Protein AF-A0A0L0WEZ8-F1 (afdb_monomer)

pLDDT: mean 94.15, std 6.19, range [53.0, 98.62]

Mean predicted aligned error: 4.68 Å

Radius of gyration: 18.76 Å; Cα contacts (8 Å, |Δi|>4): 14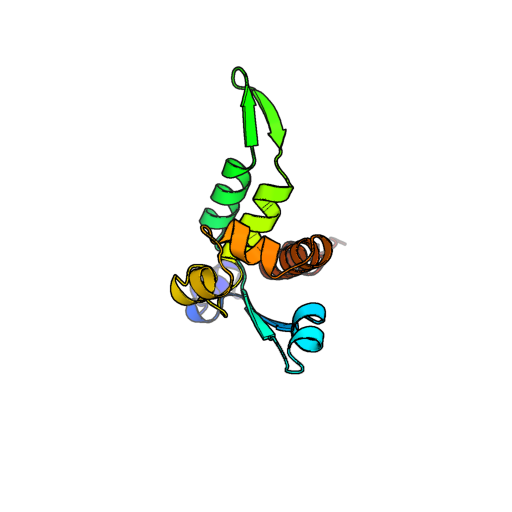5; chains: 1; bounding box: 49×49×46 Å

Structure (mmCIF, N/CA/C/O backbone):
data_AF-A0A0L0WEZ8-F1
#
_entry.id   AF-A0A0L0WEZ8-F1
#
loop_
_atom_site.group_PDB
_atom_site.id
_atom_site.type_symbol
_atom_site.label_atom_id
_atom_site.label_alt_id
_atom_site.label_comp_id
_atom_site.label_asym_id
_atom_site.label_entity_id
_atom_site.label_seq_id
_atom_site.pdbx_PDB_ins_code
_atom_site.Cartn_x
_atom_site.Cartn_y
_atom_site.Cartn_z
_atom_site.occupancy
_atom_site.B_iso_or_equiv
_atom_site.auth_seq_id
_atom_site.auth_comp_id
_atom_site.auth_asym_id
_atom_site.auth_atom_id
_atom_site.pdbx_PDB_model_num
ATOM 1 N N . MET A 1 1 ? -21.635 24.503 25.087 1.00 53.00 1 MET A N 1
ATOM 2 C CA . MET A 1 1 ? -21.490 23.569 23.951 1.00 53.00 1 MET A CA 1
ATOM 3 C C . MET A 1 1 ? -20.026 23.565 23.566 1.00 53.00 1 MET A C 1
ATOM 5 O O . MET A 1 1 ? -19.505 24.645 23.338 1.00 53.00 1 MET A O 1
ATOM 9 N N . SER A 1 2 ? -19.353 22.412 23.577 1.00 69.25 2 SER A N 1
ATOM 10 C CA . SER A 1 2 ? -17.992 22.331 23.026 1.00 69.25 2 SER A CA 1
ATOM 11 C C . SER A 1 2 ? -18.120 22.453 21.510 1.00 69.25 2 SER A C 1
ATOM 13 O O . SER A 1 2 ? -18.885 21.692 20.917 1.00 69.25 2 SER A O 1
ATOM 15 N N . ASN A 1 3 ? -17.455 23.430 20.897 1.00 91.62 3 ASN A N 1
ATOM 16 C CA . ASN A 1 3 ? -17.394 23.504 19.437 1.00 91.62 3 ASN A CA 1
ATOM 17 C C . ASN A 1 3 ? -16.432 22.411 18.909 1.00 91.62 3 ASN A C 1
ATOM 19 O O . ASN A 1 3 ? -15.709 21.779 19.685 1.00 91.62 3 ASN A O 1
ATOM 23 N N . VAL A 1 4 ? -16.431 22.152 17.597 1.00 92.12 4 VAL A N 1
ATOM 24 C CA . VAL A 1 4 ? -15.575 21.105 16.995 1.00 92.12 4 VAL A CA 1
ATOM 25 C C . VAL A 1 4 ? -14.091 21.370 17.266 1.00 92.12 4 VAL A C 1
ATOM 27 O O . VAL A 1 4 ? -13.343 20.436 17.529 1.00 92.12 4 VAL A O 1
ATOM 30 N N . MET A 1 5 ? -13.673 22.637 17.277 1.00 92.12 5 MET A N 1
ATOM 31 C CA . MET A 1 5 ? -12.294 23.020 17.587 1.00 92.12 5 MET A CA 1
ATOM 32 C C . MET A 1 5 ? -11.884 22.570 18.998 1.00 92.12 5 MET A C 1
ATOM 34 O O . MET A 1 5 ? -10.858 21.918 19.163 1.00 92.12 5 MET A O 1
ATOM 38 N N . ASP A 1 6 ? -12.715 22.835 20.007 1.00 93.31 6 ASP A N 1
ATOM 39 C CA . ASP A 1 6 ? -12.478 22.411 21.387 1.00 93.31 6 ASP A CA 1
ATOM 40 C C . ASP A 1 6 ? -12.447 20.883 21.516 1.00 93.31 6 ASP A C 1
ATOM 42 O O . ASP A 1 6 ? -11.694 20.354 22.332 1.00 93.31 6 ASP A O 1
ATOM 46 N N . LEU A 1 7 ? -13.270 20.168 20.735 1.00 91.38 7 LEU A N 1
ATOM 47 C CA . LEU A 1 7 ? -13.250 18.704 20.684 1.00 91.38 7 LEU A CA 1
ATOM 48 C C . LEU A 1 7 ? -11.911 18.201 20.131 1.00 91.38 7 LEU A C 1
ATOM 50 O O . LEU A 1 7 ? -11.294 17.333 20.745 1.00 91.38 7 LEU A O 1
ATOM 54 N N . LEU A 1 8 ? -11.451 18.751 19.005 1.00 92.00 8 LEU A N 1
ATOM 55 C CA . LEU A 1 8 ? -10.200 18.347 18.361 1.00 92.00 8 LEU A CA 1
ATOM 56 C C . LEU A 1 8 ? -8.979 18.664 19.237 1.00 92.00 8 LEU A C 1
ATOM 58 O O . LEU A 1 8 ? -8.125 17.804 19.414 1.00 92.00 8 LEU A O 1
ATOM 62 N N . LEU A 1 9 ? -8.929 19.846 19.858 1.00 91.75 9 LEU A N 1
ATOM 63 C CA . LEU A 1 9 ? -7.814 20.258 20.724 1.00 91.75 9 LEU A CA 1
ATOM 64 C C . LEU A 1 9 ? -7.711 19.447 22.023 1.00 91.75 9 LEU A C 1
ATOM 66 O O . LEU A 1 9 ? -6.626 19.320 22.584 1.00 91.75 9 LEU A O 1
ATOM 70 N N . LYS A 1 10 ? -8.832 18.913 22.521 1.00 90.50 10 LYS A N 1
ATOM 71 C CA . LYS A 1 10 ? -8.873 18.053 23.718 1.00 90.50 10 LYS A CA 1
ATOM 72 C C . LYS A 1 10 ? -8.760 16.567 23.386 1.00 90.50 10 LYS A C 1
ATOM 74 O O . LYS A 1 10 ? -8.745 15.745 24.303 1.00 90.50 10 LYS A O 1
ATOM 79 N N . SER A 1 11 ? -8.756 16.213 22.102 1.00 89.19 11 SER A N 1
ATOM 80 C CA . SER A 1 11 ? -8.689 14.822 21.679 1.00 89.19 11 SER A CA 1
ATOM 81 C C . SER A 1 11 ? -7.286 14.269 21.873 1.00 89.19 11 SER A C 1
ATOM 83 O O . SER A 1 11 ? -6.281 14.933 21.640 1.00 89.19 11 SER A O 1
ATOM 85 N N . ASP A 1 12 ? -7.246 13.016 22.297 1.00 88.62 12 ASP A N 1
ATOM 86 C CA . ASP A 1 12 ? -6.025 12.236 22.397 1.00 88.62 12 ASP A CA 1
ATOM 87 C C . ASP A 1 12 ? -5.582 11.819 20.987 1.00 88.62 12 ASP A C 1
ATOM 89 O O . ASP A 1 12 ? -6.261 11.025 20.328 1.00 88.62 12 ASP A O 1
ATOM 93 N N . VAL A 1 13 ? -4.475 12.398 20.516 1.00 84.50 13 VAL A N 1
ATOM 94 C CA . VAL A 1 13 ? -3.943 12.199 19.159 1.00 84.50 13 VAL A CA 1
ATOM 95 C C . VAL A 1 13 ? -3.571 10.733 18.920 1.00 84.50 13 VAL A C 1
ATOM 97 O O . VAL A 1 13 ? -3.739 10.243 17.806 1.00 84.50 13 VAL A O 1
ATOM 100 N N . ASP A 1 14 ? -3.198 9.990 19.966 1.00 84.75 14 ASP A N 1
ATOM 101 C CA . ASP A 1 14 ? -2.843 8.569 19.866 1.00 84.75 14 ASP A CA 1
ATOM 102 C C . ASP A 1 14 ? -4.052 7.680 19.517 1.00 84.75 14 ASP A C 1
ATOM 104 O O . ASP A 1 14 ? -3.907 6.524 19.099 1.00 84.75 14 ASP A O 1
ATOM 108 N N . LYS A 1 15 ? -5.278 8.209 19.646 1.00 83.69 15 LYS A N 1
ATOM 109 C CA . LYS A 1 15 ? -6.494 7.527 19.178 1.00 83.69 15 LYS A CA 1
ATOM 110 C C . LYS A 1 15 ? -6.643 7.564 17.660 1.00 83.69 15 LYS A C 1
ATOM 112 O O . LYS A 1 15 ? -7.389 6.741 17.125 1.00 83.69 15 LYS A O 1
ATOM 117 N N . ILE A 1 16 ? -5.936 8.457 16.964 1.00 83.31 16 ILE A N 1
ATOM 118 C CA . ILE A 1 16 ? -5.865 8.480 15.500 1.00 83.31 16 ILE A CA 1
ATOM 119 C C . ILE A 1 16 ? -4.879 7.393 15.069 1.00 83.31 16 ILE A C 1
ATOM 121 O O . ILE A 1 16 ? -3.690 7.621 14.860 1.00 83.31 16 ILE A O 1
ATOM 125 N N . LYS A 1 17 ? -5.379 6.160 14.989 1.00 86.44 17 LYS A N 1
ATOM 126 C CA . LYS A 1 17 ? -4.578 5.001 14.592 1.00 86.44 17 LYS A CA 1
ATOM 127 C C . LYS A 1 17 ? -4.525 4.873 13.080 1.00 86.44 17 LYS A C 1
ATOM 129 O O . LYS A 1 17 ? -5.514 5.132 12.402 1.00 86.44 17 LYS A O 1
ATOM 134 N N . ILE A 1 18 ? -3.397 4.376 12.580 1.00 90.44 18 ILE A N 1
ATOM 135 C CA . ILE A 1 18 ? -3.265 3.961 11.183 1.00 90.44 18 ILE A CA 1
ATOM 136 C C . ILE A 1 18 ? -4.182 2.744 10.966 1.00 90.44 18 ILE A C 1
ATOM 138 O O . ILE A 1 18 ? -4.005 1.732 11.655 1.00 90.44 18 ILE A O 1
ATOM 142 N N . PRO A 1 19 ? -5.172 2.820 10.058 1.00 94.50 19 PRO A N 1
ATOM 143 C CA . PRO A 1 19 ? -6.038 1.689 9.753 1.00 94.50 19 PRO A CA 1
ATOM 144 C C . PRO A 1 19 ? -5.240 0.510 9.183 1.00 94.50 19 PRO A C 1
ATOM 146 O O . PRO A 1 19 ? -4.459 0.684 8.248 1.00 94.50 19 PRO A O 1
ATOM 149 N N . THR A 1 20 ? -5.478 -0.692 9.712 1.00 97.00 20 THR A N 1
ATOM 150 C CA . THR A 1 20 ? -4.773 -1.932 9.341 1.00 97.00 20 THR A CA 1
ATOM 151 C C . THR A 1 20 ? -5.772 -3.066 9.127 1.00 97.00 20 THR A C 1
ATOM 153 O O . THR A 1 20 ? -6.788 -3.149 9.820 1.00 97.00 20 THR A O 1
ATOM 156 N N . LYS A 1 21 ? -5.483 -3.972 8.189 1.00 97.62 21 LYS A N 1
ATOM 157 C CA . LYS A 1 21 ? -6.321 -5.130 7.856 1.00 97.62 21 LYS A CA 1
ATOM 158 C C . LYS A 1 21 ? -5.465 -6.357 7.542 1.00 97.62 21 LYS A C 1
ATOM 160 O O . LYS A 1 21 ? -4.367 -6.235 7.010 1.00 97.62 21 LYS A O 1
ATOM 165 N N . LYS A 1 22 ? -5.988 -7.549 7.840 1.00 98.44 22 LYS A N 1
ATOM 166 C CA . LYS A 1 22 ? -5.429 -8.824 7.370 1.00 98.44 22 LYS A CA 1
ATOM 167 C C . LYS A 1 22 ? -6.196 -9.305 6.145 1.00 98.44 22 LYS A C 1
ATOM 169 O O . LYS A 1 22 ? -7.427 -9.313 6.159 1.00 98.44 22 LYS A O 1
ATOM 174 N N . VAL A 1 23 ? -5.480 -9.698 5.099 1.00 98.19 23 VAL A N 1
ATOM 175 C CA . VAL A 1 23 ? -6.049 -10.173 3.833 1.00 98.19 23 VAL A CA 1
ATOM 176 C C . VAL A 1 23 ? -5.400 -11.492 3.439 1.00 98.19 23 VAL A C 1
ATOM 178 O O . VAL A 1 23 ? -4.183 -11.633 3.494 1.00 98.19 23 VAL A O 1
ATOM 181 N N . LYS A 1 24 ? -6.213 -12.479 3.066 1.00 98.00 24 LYS A N 1
ATOM 182 C CA . LYS A 1 24 ? -5.730 -13.782 2.606 1.00 98.00 24 LYS A CA 1
ATOM 183 C C . LYS A 1 24 ? -5.477 -13.731 1.102 1.00 98.00 24 LYS A C 1
ATOM 185 O O . LYS A 1 24 ? -6.370 -13.345 0.348 1.00 98.00 24 LYS A O 1
ATOM 190 N N . ILE A 1 25 ? -4.290 -14.144 0.669 1.00 97.44 25 ILE A N 1
ATOM 191 C CA . ILE A 1 25 ? -3.966 -14.292 -0.751 1.00 97.44 25 ILE A CA 1
ATOM 192 C C . ILE A 1 25 ? -4.363 -15.705 -1.165 1.00 97.44 25 ILE A C 1
ATOM 194 O O . ILE A 1 25 ? -3.650 -16.665 -0.872 1.00 97.44 25 ILE A O 1
ATOM 198 N N . GLN A 1 26 ? -5.532 -15.843 -1.793 1.00 96.94 26 GLN A N 1
ATOM 199 C CA . GLN A 1 26 ? -6.126 -17.161 -2.049 1.00 96.94 26 GLN A CA 1
ATOM 200 C C . GLN A 1 26 ? -5.252 -18.031 -2.951 1.00 96.94 26 GLN A C 1
ATOM 202 O O . GLN A 1 26 ? -4.947 -19.158 -2.588 1.00 96.94 26 GLN A O 1
ATOM 207 N N . SER A 1 27 ? -4.751 -17.487 -4.062 1.00 94.56 27 SER A N 1
ATOM 208 C CA . SER A 1 27 ? -3.918 -18.242 -5.005 1.00 94.56 27 SER A CA 1
ATOM 209 C C . SER A 1 27 ? -2.642 -18.803 -4.379 1.00 94.56 27 SER A C 1
ATOM 211 O O . SER A 1 27 ? -2.292 -19.956 -4.630 1.00 94.56 27 SER A O 1
ATOM 213 N N . LEU A 1 28 ? -1.959 -18.013 -3.548 1.00 94.81 28 LEU A N 1
ATOM 214 C CA . LEU A 1 28 ? -0.786 -18.462 -2.802 1.00 94.81 28 LEU A CA 1
ATOM 215 C C . LEU A 1 28 ? -1.162 -19.461 -1.711 1.00 94.81 28 LEU A C 1
ATOM 217 O O . LEU A 1 28 ? -0.437 -20.430 -1.513 1.00 94.81 28 LEU A O 1
ATOM 221 N N . SER A 1 29 ? -2.296 -19.247 -1.038 1.00 96.69 29 SER A N 1
ATOM 222 C CA . SER A 1 29 ? -2.753 -20.167 0.003 1.00 96.69 29 SER A CA 1
ATOM 223 C C . SER A 1 29 ? -3.049 -21.555 -0.559 1.00 96.69 29 SER A C 1
ATOM 225 O O . SER A 1 29 ? -2.621 -22.556 0.006 1.00 96.69 29 SER A O 1
ATOM 227 N N . ASP A 1 30 ? -3.718 -21.602 -1.711 1.00 96.12 30 ASP A N 1
ATOM 228 C CA . ASP A 1 30 ? -4.013 -22.843 -2.423 1.00 96.12 30 ASP A CA 1
ATOM 229 C C . ASP A 1 30 ? -2.722 -23.514 -2.913 1.00 96.12 30 ASP A C 1
ATOM 231 O O . ASP A 1 30 ? -2.565 -24.725 -2.798 1.00 96.12 30 ASP A O 1
ATOM 235 N N . SER A 1 31 ? -1.766 -22.727 -3.421 1.00 95.19 31 SER A N 1
ATOM 236 C CA . SER A 1 31 ? -0.501 -23.247 -3.963 1.00 95.19 31 SER A CA 1
ATOM 237 C C . SER A 1 31 ? 0.436 -23.809 -2.892 1.00 95.19 31 SER A C 1
ATOM 239 O O . SER A 1 31 ? 1.242 -24.688 -3.190 1.00 95.19 31 SER A O 1
ATOM 241 N N . PHE A 1 32 ? 0.378 -23.280 -1.668 1.00 94.19 32 PHE A N 1
ATOM 242 C CA . PHE A 1 32 ? 1.244 -23.691 -0.557 1.00 94.19 32 PHE A CA 1
ATOM 243 C C . PHE A 1 32 ? 0.537 -24.585 0.462 1.00 94.19 32 PHE A C 1
ATOM 245 O O . PHE A 1 32 ? 1.140 -24.926 1.478 1.00 94.19 32 PHE A O 1
ATOM 252 N N . GLU A 1 33 ? -0.726 -24.939 0.204 1.00 95.94 33 GLU A N 1
ATOM 253 C CA . GLU A 1 33 ? -1.570 -25.746 1.093 1.00 95.94 33 GLU A CA 1
ATOM 254 C C . GLU A 1 33 ? -1.611 -25.202 2.538 1.00 95.94 33 GLU A C 1
ATOM 256 O O . GLU A 1 33 ? -1.718 -25.949 3.511 1.00 95.94 33 GLU A O 1
ATOM 261 N N . ASN A 1 34 ? -1.499 -23.878 2.694 1.00 96.44 34 ASN A N 1
ATOM 262 C CA . ASN A 1 34 ? -1.485 -23.187 3.982 1.00 96.44 34 ASN A CA 1
ATOM 263 C C . ASN A 1 34 ? -1.937 -21.730 3.820 1.00 96.44 34 ASN A C 1
ATOM 265 O O . ASN A 1 34 ? -1.744 -21.128 2.771 1.00 96.44 34 ASN A O 1
ATOM 269 N N . ASP A 1 35 ? -2.496 -21.127 4.864 1.00 97.25 35 ASP A N 1
ATOM 270 C CA . ASP A 1 35 ? -3.021 -19.766 4.807 1.00 97.25 35 ASP A CA 1
ATOM 271 C C . ASP A 1 35 ? -1.900 -18.726 4.664 1.00 97.25 35 ASP A C 1
ATOM 273 O O . ASP A 1 35 ? -1.140 -18.450 5.593 1.00 97.25 35 ASP A O 1
ATOM 277 N N . VAL A 1 36 ? -1.847 -18.085 3.494 1.00 97.56 36 VAL A N 1
ATOM 278 C CA . VAL A 1 36 ? -0.954 -16.958 3.215 1.00 97.56 36 VAL A CA 1
ATOM 279 C C . VAL A 1 36 ? -1.709 -15.662 3.480 1.00 97.56 36 VAL A C 1
ATOM 281 O O . VAL A 1 36 ? -2.527 -15.213 2.673 1.00 97.56 36 VAL A O 1
ATOM 284 N N . ILE A 1 37 ? -1.443 -15.062 4.638 1.00 98.00 37 ILE A N 1
ATOM 285 C CA . ILE A 1 37 ? -2.125 -13.854 5.113 1.00 98.00 37 ILE A CA 1
ATOM 286 C C . ILE A 1 37 ? -1.157 -12.678 5.095 1.00 98.00 37 ILE A C 1
ATOM 288 O O . ILE A 1 37 ? -0.087 -12.738 5.697 1.00 98.00 37 ILE A O 1
ATOM 292 N N . PHE A 1 38 ? -1.556 -11.595 4.435 1.00 98.38 38 PHE A N 1
ATOM 293 C CA . PHE A 1 38 ? -0.841 -10.328 4.45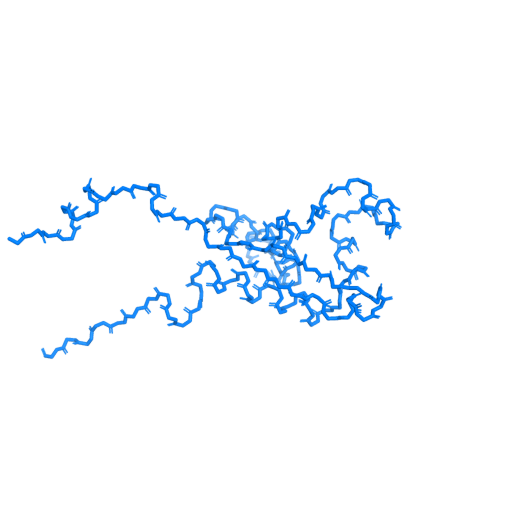9 1.00 98.38 38 PHE A CA 1
ATOM 294 C C . PHE A 1 38 ? -1.478 -9.387 5.481 1.00 98.38 38 PHE A C 1
ATOM 296 O O . PHE A 1 38 ? -2.703 -9.259 5.544 1.00 98.38 38 PHE A O 1
ATOM 303 N N . THR A 1 39 ? -0.649 -8.687 6.246 1.00 98.62 39 THR A N 1
ATOM 304 C CA . THR A 1 39 ? -1.045 -7.518 7.033 1.00 98.62 39 THR A CA 1
ATOM 305 C C . THR A 1 39 ? -0.799 -6.274 6.179 1.00 98.62 39 THR A C 1
ATOM 307 O O . THR A 1 39 ? 0.340 -5.994 5.807 1.00 98.62 39 THR A O 1
ATOM 310 N N . ILE A 1 40 ? -1.858 -5.525 5.873 1.00 98.50 40 ILE A N 1
ATOM 311 C CA . ILE A 1 40 ? -1.828 -4.280 5.090 1.00 98.50 40 ILE A CA 1
ATOM 312 C C . ILE A 1 40 ? -2.311 -3.098 5.931 1.00 98.50 40 ILE A C 1
ATOM 314 O O . ILE A 1 40 ? -3.113 -3.284 6.845 1.00 98.50 40 ILE A O 1
ATOM 318 N N . GLN A 1 41 ? -1.867 -1.886 5.612 1.00 97.81 41 GLN A N 1
ATOM 319 C CA . GLN A 1 41 ? -2.278 -0.663 6.304 1.00 97.81 41 GLN A CA 1
ATOM 320 C C . GLN A 1 41 ? -2.459 0.523 5.351 1.00 97.81 41 GLN A C 1
ATOM 322 O O . GLN A 1 41 ? -1.959 0.502 4.225 1.00 97.81 41 GLN A O 1
ATOM 327 N N . ALA A 1 42 ? -3.113 1.575 5.844 1.00 97.50 42 ALA A N 1
ATOM 328 C CA . ALA A 1 42 ? -3.135 2.876 5.188 1.00 97.50 42 ALA A CA 1
ATOM 329 C C . ALA A 1 42 ? -1.719 3.461 5.050 1.00 97.50 42 ALA A C 1
ATOM 331 O O . ALA A 1 42 ? -0.853 3.285 5.915 1.00 97.50 42 ALA A O 1
ATOM 332 N N . ILE A 1 43 ? -1.498 4.190 3.962 1.00 97.00 43 ILE A N 1
ATOM 333 C CA . ILE A 1 43 ? -0.225 4.836 3.647 1.00 97.00 43 ILE A CA 1
ATOM 334 C C . ILE A 1 43 ? -0.303 6.315 4.057 1.00 97.00 43 ILE A C 1
ATOM 336 O O . ILE A 1 43 ? -1.341 6.942 3.841 1.00 97.00 43 ILE A O 1
ATOM 340 N N . PRO A 1 44 ? 0.766 6.902 4.633 1.00 94.56 44 PRO A N 1
ATOM 341 C CA . PRO A 1 44 ? 0.805 8.334 4.923 1.00 94.56 44 PRO A CA 1
ATOM 342 C C . PRO A 1 44 ? 0.611 9.185 3.663 1.00 94.56 44 PRO A C 1
ATOM 344 O O . PRO A 1 44 ? 1.106 8.827 2.595 1.00 94.56 44 PRO A O 1
ATOM 347 N N . VAL A 1 45 ? -0.037 10.345 3.800 1.00 93.94 45 VAL A N 1
ATOM 348 C CA . VAL A 1 45 ? -0.339 11.251 2.672 1.00 93.94 45 VAL A CA 1
ATOM 349 C C . VAL A 1 45 ? 0.913 11.616 1.872 1.00 93.94 45 VAL A C 1
ATOM 351 O O . VAL A 1 45 ? 0.889 11.571 0.648 1.00 93.94 45 VAL A O 1
ATOM 354 N N . GLU A 1 46 ? 2.027 11.910 2.544 1.00 96.69 46 GLU A N 1
ATOM 355 C CA . GLU A 1 46 ? 3.298 12.245 1.882 1.00 96.69 46 GLU A CA 1
ATOM 356 C C . GLU A 1 46 ? 3.808 11.104 0.990 1.00 96.69 46 GLU A C 1
ATOM 358 O O . GLU A 1 46 ? 4.213 11.328 -0.150 1.00 96.69 46 GLU A O 1
ATOM 363 N N . VAL A 1 47 ? 3.732 9.864 1.481 1.00 97.00 47 VAL A N 1
ATOM 364 C CA . VAL A 1 47 ? 4.142 8.675 0.723 1.00 97.00 47 VAL A CA 1
ATOM 365 C C . VAL A 1 47 ? 3.170 8.418 -0.426 1.00 97.00 47 VAL A C 1
ATOM 367 O O . VAL A 1 47 ? 3.605 8.115 -1.533 1.00 97.00 47 VAL A O 1
ATOM 370 N N . TYR A 1 48 ? 1.864 8.582 -0.197 1.00 96.75 48 TYR A N 1
ATOM 371 C CA . TYR A 1 48 ? 0.858 8.453 -1.248 1.00 96.75 48 TYR A CA 1
ATOM 372 C C . TYR A 1 48 ? 1.113 9.447 -2.389 1.00 96.75 48 TYR A C 1
ATOM 374 O O . TYR A 1 48 ? 1.152 9.039 -3.548 1.00 96.75 48 TYR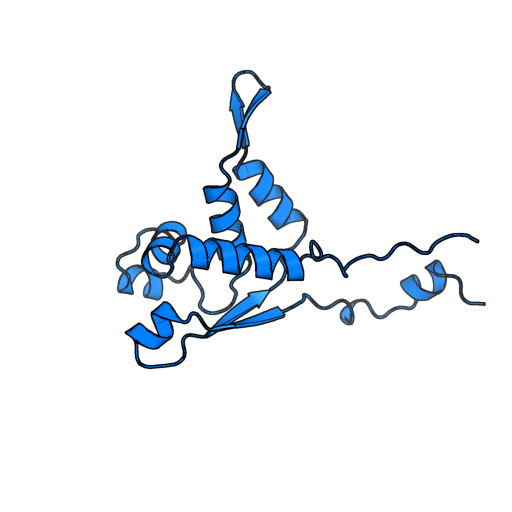 A O 1
ATOM 382 N N . ASN A 1 49 ? 1.357 10.720 -2.070 1.00 97.12 49 ASN A N 1
ATOM 383 C CA . ASN A 1 49 ? 1.653 11.759 -3.059 1.00 97.12 49 ASN A CA 1
ATOM 384 C C . ASN A 1 49 ? 2.930 11.444 -3.841 1.00 97.12 49 ASN A C 1
ATOM 386 O O . ASN A 1 49 ? 2.915 11.481 -5.068 1.00 97.12 49 ASN A O 1
ATOM 390 N N . SER A 1 50 ? 3.995 11.034 -3.147 1.00 97.88 50 SER A N 1
ATOM 391 C CA . SER A 1 50 ? 5.246 10.626 -3.794 1.00 97.88 50 SER A CA 1
ATOM 392 C C . SER A 1 50 ? 5.041 9.460 -4.771 1.00 97.88 50 SER A C 1
ATOM 394 O O . SER A 1 50 ? 5.628 9.446 -5.854 1.00 97.88 50 SER A O 1
ATOM 396 N N . ILE A 1 51 ? 4.167 8.502 -4.440 1.00 97.88 51 ILE A N 1
ATOM 397 C CA . ILE A 1 51 ? 3.807 7.412 -5.354 1.00 97.88 51 ILE A CA 1
ATOM 398 C C . ILE A 1 51 ? 3.079 7.954 -6.588 1.00 97.88 51 ILE A C 1
ATOM 400 O O . ILE A 1 51 ? 3.444 7.569 -7.700 1.00 97.88 51 ILE A O 1
ATOM 404 N N . GLN A 1 52 ? 2.088 8.838 -6.412 1.00 96.00 52 GLN A N 1
ATOM 405 C CA . GLN A 1 52 ? 1.352 9.437 -7.534 1.00 96.00 52 GLN A CA 1
ATOM 406 C C . GLN A 1 52 ? 2.300 10.175 -8.482 1.00 96.00 52 GLN A C 1
ATOM 408 O O . GLN A 1 52 ? 2.294 9.905 -9.679 1.00 96.00 52 GLN A O 1
ATOM 413 N N . GLU A 1 53 ? 3.166 11.031 -7.938 1.00 95.75 53 GLU A N 1
ATOM 414 C CA . GLU A 1 53 ? 4.178 11.771 -8.698 1.00 95.75 53 GLU A CA 1
ATOM 415 C C . GLU A 1 53 ? 5.118 10.832 -9.456 1.00 95.75 53 GLU A C 1
ATOM 417 O O . GLU A 1 53 ? 5.410 11.055 -10.627 1.00 95.75 53 GLU A O 1
ATOM 422 N N . SER A 1 54 ? 5.545 9.732 -8.828 1.00 95.56 54 SER A N 1
ATOM 423 C CA . SER A 1 54 ? 6.430 8.758 -9.473 1.00 95.56 54 SER A CA 1
ATOM 424 C C . SER A 1 54 ? 5.798 8.047 -10.675 1.00 95.56 54 SER A C 1
ATOM 426 O O . SER A 1 54 ? 6.528 7.486 -11.496 1.00 95.56 54 SER A O 1
ATOM 428 N N . GLY A 1 55 ? 4.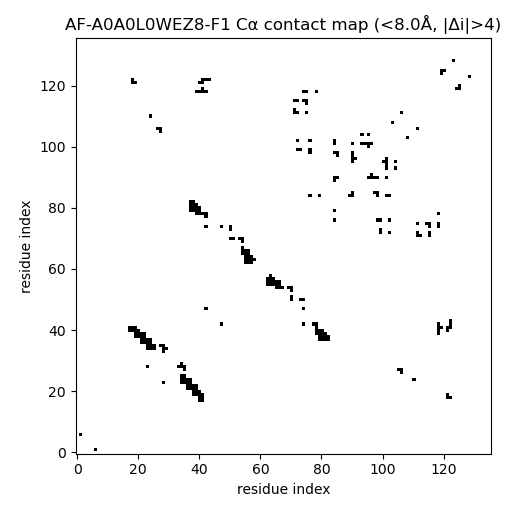466 8.019 -10.760 1.00 94.62 55 GLY A N 1
ATOM 429 C CA . GLY A 1 55 ? 3.722 7.445 -11.877 1.00 94.62 55 GLY A CA 1
ATOM 430 C C . GLY A 1 55 ? 3.503 8.411 -13.039 1.00 94.62 55 GLY A C 1
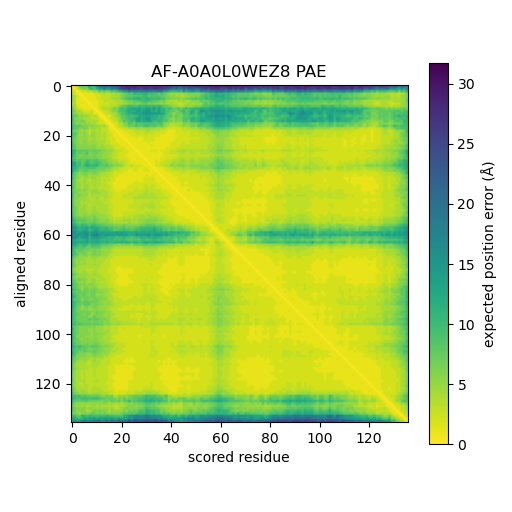ATOM 431 O O . GLY A 1 55 ? 3.000 7.979 -14.072 1.00 94.62 55 GLY A O 1
ATOM 432 N N . LEU A 1 56 ? 3.850 9.691 -12.892 1.00 95.50 56 LEU A N 1
ATOM 433 C CA . LEU A 1 56 ? 3.705 10.680 -13.955 1.00 95.50 56 LEU A CA 1
ATOM 434 C C . LEU A 1 56 ? 4.902 10.620 -14.905 1.00 95.50 56 LEU A C 1
ATOM 436 O O . LEU A 1 56 ? 6.056 10.674 -14.480 1.00 95.50 56 LEU A O 1
ATOM 440 N N . GLU A 1 57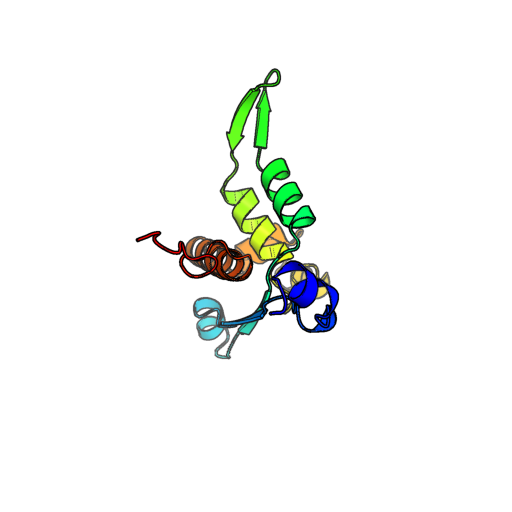 ? 4.618 10.563 -16.200 1.00 92.00 57 GLU A N 1
ATOM 441 C CA . GLU A 1 57 ? 5.614 10.711 -17.255 1.00 92.00 57 GLU A CA 1
ATOM 442 C C . GLU A 1 57 ? 5.443 12.091 -17.889 1.00 92.00 57 GLU A C 1
ATOM 444 O O . GLU A 1 57 ? 4.380 12.424 -18.423 1.00 92.00 57 GLU A O 1
ATOM 449 N N . MET A 1 58 ? 6.489 12.911 -17.781 1.00 90.62 58 MET A N 1
ATOM 450 C CA . MET A 1 58 ? 6.491 14.283 -18.278 1.00 90.62 58 MET A CA 1
ATOM 451 C C . MET A 1 58 ? 7.327 14.398 -19.549 1.00 90.62 58 MET A C 1
ATOM 453 O O . MET A 1 58 ? 8.460 13.919 -19.594 1.00 90.62 58 MET A O 1
ATOM 457 N N . GLU A 1 59 ? 6.790 15.098 -2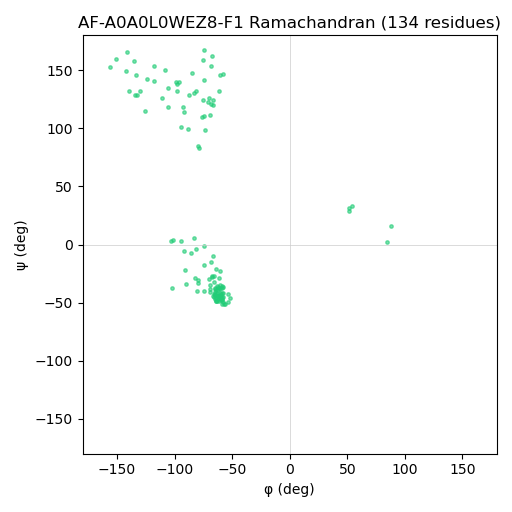0.541 1.00 90.56 59 GLU A N 1
ATOM 458 C CA . GLU A 1 59 ? 7.476 15.464 -21.778 1.00 90.56 59 GLU A CA 1
ATOM 459 C C . GLU A 1 59 ? 7.221 16.954 -22.029 1.00 90.56 59 GLU A C 1
ATOM 461 O O . GLU A 1 59 ? 6.096 17.425 -21.892 1.00 90.56 59 GLU A O 1
ATOM 466 N N . ASP A 1 60 ? 8.284 17.727 -22.263 1.00 89.56 60 ASP A N 1
ATOM 467 C CA . ASP A 1 60 ? 8.229 19.187 -22.458 1.00 89.56 60 ASP A CA 1
ATOM 468 C C . ASP A 1 60 ? 7.471 19.988 -21.373 1.00 89.56 60 ASP A C 1
ATOM 470 O O . ASP A 1 60 ? 6.965 21.083 -21.610 1.00 89.56 60 ASP A O 1
ATOM 474 N N . GLY A 1 61 ? 7.443 19.478 -20.137 1.00 87.38 61 GLY A N 1
ATOM 475 C CA . GLY A 1 61 ? 6.766 20.126 -19.007 1.00 87.38 61 GLY A CA 1
ATOM 476 C C . GLY A 1 61 ? 5.268 19.825 -18.909 1.00 87.38 61 GLY A C 1
ATOM 477 O O . GLY A 1 61 ? 4.622 20.304 -17.976 1.00 87.38 61 GLY A O 1
ATOM 478 N N . GLU A 1 62 ? 4.732 18.994 -19.802 1.00 88.81 62 GLU A N 1
ATOM 479 C CA . GLU A 1 62 ? 3.356 18.502 -19.770 1.00 88.81 62 GLU A CA 1
ATOM 480 C C . GLU A 1 62 ? 3.312 17.019 -19.375 1.00 88.81 62 GLU A C 1
ATOM 482 O O . GLU A 1 62 ? 4.247 16.255 -19.618 1.00 88.81 62 GLU A O 1
ATOM 487 N N . VAL A 1 63 ? 2.220 16.599 -18.727 1.00 90.62 63 VAL A N 1
ATOM 488 C CA . VAL A 1 63 ? 1.986 15.181 -18.419 1.00 90.62 63 VAL A CA 1
ATOM 489 C C . VAL A 1 63 ? 1.546 14.487 -19.702 1.00 90.62 63 VAL A C 1
ATOM 491 O O . VAL A 1 63 ? 0.431 14.711 -20.170 1.00 90.62 63 VAL A O 1
ATOM 494 N N . ASN A 1 64 ? 2.409 13.635 -20.250 1.00 92.06 64 ASN A N 1
ATOM 495 C CA . ASN A 1 64 ? 2.121 12.881 -21.469 1.00 92.06 64 ASN A CA 1
ATOM 496 C C . ASN A 1 64 ? 1.460 11.527 -21.152 1.00 92.06 64 ASN A C 1
ATOM 498 O O . ASN A 1 64 ? 0.589 11.059 -21.884 1.00 92.06 64 ASN A O 1
ATOM 502 N N . ASN A 1 65 ? 1.831 10.896 -20.032 1.00 93.94 65 ASN A N 1
ATOM 503 C CA . ASN A 1 65 ? 1.301 9.588 -19.650 1.00 93.94 65 ASN A CA 1
ATOM 504 C C . ASN A 1 65 ? 1.270 9.389 -18.123 1.00 93.94 65 ASN A C 1
ATOM 506 O O . ASN A 1 65 ? 1.971 10.063 -17.366 1.00 93.94 65 ASN A O 1
ATOM 510 N N . VAL A 1 66 ? 0.435 8.448 -17.672 1.00 95.75 66 VAL A N 1
ATOM 511 C CA . VAL A 1 66 ? 0.340 8.020 -16.272 1.00 95.75 66 VAL A CA 1
ATOM 512 C C . VAL A 1 66 ? 0.514 6.507 -16.200 1.00 95.75 66 VAL A C 1
ATOM 514 O O . VAL A 1 66 ? -0.338 5.743 -16.661 1.00 95.75 66 VAL A O 1
ATOM 517 N N . ASP A 1 67 ? 1.591 6.059 -15.562 1.00 96.31 67 ASP A N 1
ATOM 518 C CA . ASP A 1 67 ? 1.845 4.644 -15.309 1.00 96.31 67 ASP A CA 1
ATOM 519 C C . ASP A 1 67 ? 1.026 4.153 -14.105 1.00 96.31 67 ASP A C 1
ATOM 521 O O . ASP A 1 67 ? 1.477 4.083 -12.956 1.00 96.31 67 ASP A O 1
ATOM 525 N N . ILE A 1 68 ? -0.223 3.783 -14.393 1.00 95.50 68 ILE A N 1
ATOM 526 C CA . ILE A 1 68 ? -1.162 3.240 -13.405 1.00 95.50 68 ILE A CA 1
ATOM 527 C C . ILE A 1 68 ? -0.624 1.941 -12.787 1.00 95.50 68 ILE A C 1
ATOM 529 O O . ILE A 1 68 ? -0.838 1.693 -11.600 1.00 95.50 68 ILE A O 1
ATOM 533 N N . ASN A 1 69 ? 0.090 1.110 -13.556 1.00 94.69 69 ASN A N 1
ATOM 534 C CA . ASN A 1 69 ? 0.636 -0.147 -13.040 1.00 94.69 69 ASN A CA 1
ATOM 535 C C . ASN A 1 69 ? 1.702 0.117 -11.979 1.00 94.69 69 ASN A C 1
ATOM 537 O O . ASN A 1 69 ? 1.676 -0.493 -10.908 1.00 94.69 69 ASN A O 1
ATOM 541 N N . LYS A 1 70 ? 2.612 1.054 -12.251 1.00 96.50 70 LYS A N 1
ATOM 542 C CA . LYS A 1 70 ? 3.625 1.481 -11.288 1.00 96.50 70 LYS A CA 1
ATOM 543 C C . LYS A 1 70 ? 2.991 2.045 -10.025 1.00 96.50 70 LYS A C 1
ATOM 545 O O . LYS A 1 70 ? 3.387 1.631 -8.937 1.00 96.50 70 LYS A O 1
ATOM 550 N N . ILE A 1 71 ? 1.976 2.902 -10.153 1.00 98.06 71 ILE A N 1
ATOM 551 C CA . ILE A 1 71 ? 1.232 3.436 -9.002 1.00 98.06 71 ILE A CA 1
ATOM 552 C C . ILE A 1 71 ? 0.658 2.291 -8.161 1.00 98.06 71 ILE A C 1
ATOM 554 O O . ILE A 1 71 ? 0.924 2.226 -6.963 1.00 98.06 71 ILE A O 1
ATOM 558 N N . GLN A 1 72 ? -0.059 1.344 -8.779 1.00 98.25 72 GLN A N 1
ATOM 559 C CA . GLN A 1 72 ? -0.654 0.215 -8.056 1.00 98.25 72 GLN A CA 1
ATOM 560 C C . GLN A 1 72 ? 0.399 -0.624 -7.326 1.00 98.25 72 GLN A C 1
ATOM 562 O O . GLN A 1 72 ? 0.231 -0.931 -6.145 1.00 98.25 72 GLN A O 1
ATOM 567 N N . ILE A 1 73 ? 1.497 -0.974 -8.001 1.00 98.19 73 ILE A N 1
ATOM 568 C CA . ILE A 1 73 ? 2.560 -1.788 -7.407 1.00 98.19 73 ILE A CA 1
ATOM 569 C C . ILE A 1 73 ? 3.209 -1.059 -6.231 1.00 98.19 73 ILE A C 1
ATOM 571 O O . ILE A 1 73 ? 3.346 -1.647 -5.159 1.00 98.19 73 ILE A O 1
ATOM 575 N N . LEU A 1 74 ? 3.581 0.210 -6.396 1.00 98.19 74 LEU A N 1
ATOM 576 C CA . LEU A 1 74 ? 4.226 0.980 -5.333 1.00 98.19 74 LEU A CA 1
ATOM 577 C C . LEU A 1 74 ? 3.296 1.180 -4.131 1.00 98.19 74 LEU A C 1
ATOM 579 O O . LEU A 1 74 ? 3.734 1.018 -2.993 1.00 98.19 74 LEU A O 1
ATOM 583 N N . THR A 1 75 ? 2.004 1.430 -4.361 1.00 98.44 75 THR A N 1
ATOM 584 C CA . THR A 1 75 ? 1.000 1.458 -3.291 1.00 98.44 75 THR A CA 1
ATOM 585 C C . THR A 1 75 ? 0.939 0.123 -2.550 1.00 98.44 75 THR A C 1
ATOM 587 O O . THR A 1 75 ? 0.959 0.111 -1.323 1.00 98.44 75 THR A O 1
ATOM 590 N N . VAL A 1 76 ? 0.925 -1.018 -3.245 1.00 98.50 76 VAL A N 1
ATOM 591 C CA . VAL A 1 76 ? 0.922 -2.327 -2.568 1.00 98.50 76 VAL A CA 1
ATOM 592 C C . VAL A 1 76 ? 2.216 -2.551 -1.779 1.00 98.50 76 VAL A C 1
ATOM 594 O O . VAL A 1 76 ? 2.157 -2.986 -0.630 1.00 98.50 76 VAL A O 1
ATOM 597 N N . LEU A 1 77 ? 3.376 -2.208 -2.342 1.00 98.19 77 LEU A N 1
ATOM 598 C CA . LEU A 1 77 ? 4.668 -2.354 -1.664 1.00 98.19 77 LEU A CA 1
ATOM 599 C C . LEU A 1 77 ? 4.774 -1.511 -0.386 1.00 98.19 77 LEU A C 1
ATOM 601 O O . LEU A 1 77 ? 5.363 -1.970 0.591 1.00 98.19 77 LEU A O 1
ATOM 605 N N . GLU A 1 78 ? 4.212 -0.301 -0.378 1.00 98.00 78 GLU A N 1
ATOM 606 C CA . GLU A 1 78 ? 4.202 0.560 0.809 1.00 98.00 78 GLU A CA 1
ATOM 607 C C . GLU A 1 78 ? 3.082 0.209 1.799 1.00 98.00 78 GLU A C 1
ATOM 609 O O . GLU A 1 78 ? 3.249 0.394 3.010 1.00 98.00 78 GLU A O 1
ATOM 614 N N . GLY A 1 79 ? 1.957 -0.327 1.321 1.00 98.06 79 GLY A N 1
ATOM 615 C CA . GLY A 1 79 ? 0.814 -0.704 2.151 1.00 98.06 79 GLY A CA 1
ATOM 616 C C . GLY A 1 79 ? 0.973 -2.050 2.863 1.00 98.06 79 GLY A C 1
ATOM 617 O O . GLY A 1 79 ? 0.467 -2.209 3.973 1.00 98.06 79 GLY A O 1
ATOM 618 N N . VAL A 1 80 ? 1.703 -3.013 2.290 1.00 98.38 80 VAL A N 1
ATOM 619 C CA . VAL A 1 80 ? 1.975 -4.312 2.932 1.00 98.38 80 VAL A CA 1
ATOM 620 C C . VAL A 1 80 ? 3.026 -4.149 4.036 1.00 98.38 80 VAL A C 1
ATOM 622 O O . VAL A 1 80 ? 4.128 -3.652 3.806 1.00 98.38 80 VAL A O 1
ATOM 625 N N . LYS A 1 81 ? 2.689 -4.568 5.259 1.00 97.50 81 LYS A N 1
ATOM 626 C CA . LYS A 1 81 ? 3.600 -4.585 6.419 1.00 97.50 81 LYS A CA 1
ATOM 627 C C . LYS A 1 81 ? 4.140 -5.974 6.712 1.00 97.50 81 LYS A C 1
ATOM 629 O O . LYS A 1 81 ? 5.309 -6.113 7.059 1.00 97.50 81 LYS A O 1
ATOM 634 N N . GLU A 1 82 ? 3.303 -6.991 6.542 1.00 97.19 82 GLU A N 1
ATOM 635 C CA . GLU A 1 82 ? 3.696 -8.390 6.685 1.00 97.19 82 GLU A CA 1
ATOM 636 C C . GLU A 1 82 ? 3.121 -9.181 5.506 1.00 97.19 82 GLU A C 1
ATOM 638 O O . GLU A 1 82 ? 1.925 -9.054 5.247 1.00 97.19 82 GLU A O 1
ATOM 643 N N . PRO A 1 83 ? 3.926 -9.977 4.784 1.00 96.44 83 PRO A N 1
ATOM 644 C CA . PRO A 1 83 ? 5.376 -10.123 4.927 1.00 96.44 83 PRO A CA 1
ATOM 645 C C . PRO A 1 83 ? 6.140 -8.850 4.518 1.00 96.44 83 PRO A C 1
ATOM 647 O O . PRO A 1 83 ? 5.624 -7.996 3.801 1.00 96.44 83 PRO A O 1
ATOM 650 N N . ASN A 1 84 ? 7.403 -8.728 4.939 1.00 96.56 84 ASN A N 1
ATOM 651 C CA . ASN A 1 84 ? 8.268 -7.645 4.469 1.00 96.56 84 ASN A CA 1
ATOM 652 C C . ASN A 1 84 ? 8.711 -7.910 3.017 1.00 96.56 84 ASN A C 1
ATOM 654 O O . ASN A 1 84 ? 9.681 -8.632 2.779 1.00 96.56 84 ASN A O 1
ATOM 658 N N 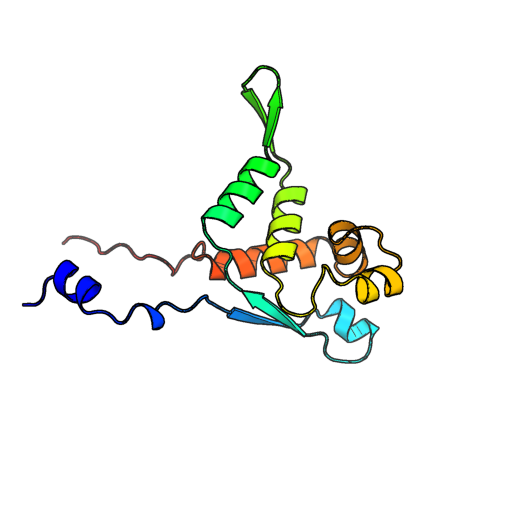. LEU A 1 85 ? 8.036 -7.282 2.051 1.00 96.25 85 LEU A N 1
ATOM 659 C CA . LEU A 1 85 ? 8.329 -7.411 0.614 1.00 96.25 85 LEU A CA 1
ATOM 660 C C . LEU A 1 85 ? 9.686 -6.809 0.199 1.00 96.25 85 LEU A C 1
ATOM 662 O O . LEU A 1 85 ? 10.149 -7.032 -0.915 1.00 96.25 85 LEU A O 1
ATOM 666 N N . LYS A 1 86 ? 10.358 -6.076 1.096 1.00 95.31 86 LYS A N 1
ATOM 667 C CA . LYS A 1 86 ? 11.726 -5.568 0.904 1.00 95.31 86 LYS A CA 1
ATOM 668 C C . LYS A 1 86 ? 12.785 -6.508 1.508 1.00 95.31 86 LYS A C 1
ATOM 670 O O . LYS A 1 86 ? 13.975 -6.192 1.484 1.00 95.31 86 LYS A O 1
ATOM 675 N N . SER A 1 87 ? 12.384 -7.661 2.055 1.00 97.50 87 SER A N 1
ATOM 676 C CA . SER A 1 87 ? 13.302 -8.652 2.627 1.00 97.50 87 SER A CA 1
ATOM 677 C C . SER A 1 87 ? 14.193 -9.281 1.554 1.00 97.50 87 SER A C 1
ATOM 679 O O . SER A 1 87 ? 13.709 -9.881 0.593 1.00 97.50 87 SER A O 1
ATOM 681 N N . LYS A 1 88 ? 15.515 -9.201 1.752 1.00 96.62 88 LYS A N 1
ATOM 682 C CA . LYS A 1 88 ? 16.508 -9.840 0.870 1.00 96.62 88 LYS A CA 1
ATOM 683 C C . LYS A 1 88 ? 16.372 -11.359 0.843 1.00 96.62 88 LYS A C 1
ATOM 685 O O . LYS A 1 88 ? 16.578 -11.964 -0.204 1.00 96.62 88 LYS A O 1
ATOM 690 N N . GLU A 1 89 ? 16.032 -11.959 1.979 1.00 97.69 89 GLU A N 1
ATOM 691 C CA . GLU A 1 89 ? 15.829 -13.402 2.100 1.00 97.69 89 GLU A CA 1
ATOM 692 C C . GLU A 1 89 ? 14.640 -13.849 1.247 1.00 97.69 89 GLU A C 1
ATOM 694 O O . GLU A 1 89 ? 14.775 -14.748 0.417 1.00 97.69 89 GLU A O 1
ATOM 699 N N . LEU A 1 90 ? 13.510 -13.146 1.375 1.00 96.62 90 LEU A N 1
ATOM 700 C CA . LEU A 1 90 ? 12.300 -13.446 0.616 1.00 96.62 90 LEU A CA 1
ATOM 701 C C . LEU A 1 90 ? 12.519 -13.242 -0.889 1.00 96.62 90 LEU A C 1
ATOM 703 O O . LEU A 1 90 ? 12.199 -14.121 -1.686 1.00 96.62 90 LEU A O 1
ATOM 707 N N . MET A 1 91 ? 13.137 -12.124 -1.279 1.00 97.88 91 MET A N 1
ATOM 708 C CA . MET A 1 91 ? 13.500 -11.864 -2.674 1.00 97.88 91 MET A CA 1
ATOM 709 C C . MET A 1 91 ? 14.413 -12.961 -3.239 1.00 97.88 91 MET A C 1
ATOM 711 O O . MET A 1 91 ? 14.147 -13.475 -4.322 1.00 97.88 91 MET A O 1
ATOM 715 N N . SER A 1 92 ? 15.433 -13.387 -2.488 1.00 97.69 92 SER A N 1
ATOM 716 C CA . SER A 1 92 ? 16.345 -14.456 -2.921 1.00 97.69 92 SER A CA 1
ATOM 717 C C . SER A 1 92 ? 15.619 -15.791 -3.096 1.00 97.69 92 SER A C 1
ATOM 719 O O . SER A 1 92 ? 15.836 -16.475 -4.095 1.00 97.69 92 SER A O 1
ATOM 721 N N . HIS A 1 93 ? 14.715 -16.139 -2.174 1.00 96.88 93 HIS A N 1
ATOM 722 C CA . HIS A 1 93 ? 13.913 -17.361 -2.254 1.00 96.88 93 HIS A CA 1
ATOM 723 C C . HIS A 1 93 ? 13.036 -17.394 -3.517 1.00 96.88 93 HIS A C 1
ATOM 725 O O . HIS A 1 93 ? 13.016 -18.389 -4.241 1.00 96.88 93 HIS A O 1
ATOM 731 N N . PHE A 1 94 ? 12.388 -16.273 -3.838 1.00 96.19 94 PHE A N 1
ATOM 732 C CA . PHE A 1 94 ? 11.570 -16.110 -5.047 1.00 96.19 94 PHE A CA 1
ATOM 733 C C . PHE A 1 94 ? 12.385 -15.744 -6.301 1.00 96.19 94 PHE A C 1
ATOM 735 O O . PHE A 1 94 ? 11.815 -15.492 -7.367 1.00 96.19 94 PHE A O 1
ATOM 742 N N . LYS A 1 95 ? 13.722 -15.725 -6.204 1.00 97.31 95 LYS A N 1
ATOM 743 C CA . LYS A 1 95 ? 14.650 -15.349 -7.283 1.00 97.31 95 LYS A CA 1
ATOM 744 C C . LYS A 1 95 ? 14.335 -13.975 -7.886 1.00 97.31 95 LYS A C 1
ATOM 746 O O . LYS A 1 95 ? 14.460 -13.798 -9.092 1.00 97.31 95 LYS A O 1
ATOM 751 N N . ALA A 1 96 ? 13.840 -13.039 -7.085 1.00 97.50 96 ALA A N 1
ATOM 752 C CA . ALA A 1 96 ? 13.521 -11.675 -7.484 1.00 97.50 96 ALA A CA 1
ATOM 753 C C . ALA A 1 96 ? 14.684 -10.732 -7.152 1.00 97.50 96 ALA A C 1
ATOM 755 O O . ALA A 1 96 ? 15.292 -10.834 -6.088 1.00 97.50 96 ALA A O 1
ATOM 756 N N . HIS A 1 97 ? 14.977 -9.793 -8.047 1.00 96.62 97 HIS A N 1
ATOM 757 C CA . HIS A 1 97 ? 16.016 -8.781 -7.862 1.00 96.62 97 HIS A CA 1
ATOM 758 C C . HIS A 1 97 ? 15.485 -7.502 -7.212 1.00 96.62 97 HIS A C 1
ATOM 760 O O . HIS A 1 97 ? 16.256 -6.739 -6.632 1.00 96.62 97 HIS A O 1
ATOM 766 N N . THR A 1 98 ? 14.174 -7.264 -7.300 1.00 97.81 98 THR A N 1
ATOM 767 C CA . THR A 1 98 ? 13.512 -6.081 -6.738 1.00 97.81 98 THR A CA 1
ATOM 768 C C . THR A 1 98 ? 12.218 -6.458 -6.008 1.00 97.81 98 THR A C 1
ATOM 770 O O . THR A 1 98 ? 11.617 -7.486 -6.330 1.00 97.81 98 THR A O 1
ATOM 773 N N . PRO A 1 99 ? 11.732 -5.620 -5.070 1.00 97.62 99 PRO A N 1
ATOM 774 C CA . PRO A 1 99 ? 10.426 -5.823 -4.439 1.00 97.62 99 PRO A CA 1
ATOM 775 C C . PRO A 1 99 ? 9.271 -5.855 -5.450 1.00 97.62 99 PRO A C 1
ATOM 777 O O . PRO A 1 99 ? 8.346 -6.650 -5.310 1.00 97.62 99 PRO A O 1
ATOM 780 N N . THR A 1 100 ? 9.350 -5.034 -6.501 1.00 97.25 100 THR A N 1
ATOM 781 C CA . THR A 1 100 ? 8.408 -5.030 -7.632 1.00 97.25 100 THR A CA 1
ATOM 782 C C . THR A 1 100 ? 8.347 -6.401 -8.298 1.00 97.25 100 THR A C 1
ATOM 784 O O . THR A 1 100 ? 7.267 -6.967 -8.447 1.00 97.25 100 THR A O 1
ATOM 787 N N . GLU A 1 101 ? 9.504 -6.964 -8.649 1.00 97.56 101 GLU A N 1
ATOM 788 C CA . GLU A 1 101 ? 9.585 -8.285 -9.275 1.00 97.56 101 GLU A CA 1
ATOM 789 C C . GLU A 1 101 ? 9.099 -9.389 -8.326 1.00 97.56 101 GLU A C 1
ATOM 791 O O . GLU A 1 101 ? 8.417 -10.316 -8.757 1.00 97.56 101 GLU A O 1
ATOM 796 N N . LEU A 1 102 ? 9.402 -9.282 -7.026 1.00 97.94 102 LEU A N 1
ATOM 797 C CA . LEU A 1 102 ? 8.890 -10.209 -6.017 1.00 97.94 102 LEU A CA 1
ATOM 798 C C . LEU A 1 102 ? 7.359 -10.204 -6.008 1.00 97.94 102 LEU A C 1
ATOM 800 O O . LEU A 1 102 ? 6.748 -11.264 -6.123 1.00 97.94 102 LEU A O 1
ATOM 804 N N . LEU A 1 103 ? 6.739 -9.024 -5.920 1.00 97.25 103 LEU A N 1
ATOM 805 C CA . LEU A 1 103 ? 5.283 -8.898 -5.912 1.00 97.25 103 LEU A CA 1
ATOM 806 C C . LEU A 1 103 ? 4.661 -9.455 -7.201 1.00 97.25 103 LEU A C 1
ATOM 808 O O . LEU A 1 103 ? 3.667 -10.169 -7.131 1.00 97.25 103 LEU A O 1
ATOM 812 N N . GLN A 1 104 ? 5.267 -9.184 -8.359 1.00 95.50 104 GLN A N 1
ATOM 813 C CA . GLN A 1 104 ? 4.808 -9.698 -9.655 1.00 95.50 104 GLN A CA 1
ATOM 814 C C . GLN A 1 104 ? 4.958 -11.221 -9.796 1.00 95.50 104 GLN A C 1
ATOM 816 O O . GLN A 1 104 ? 4.202 -11.844 -10.538 1.00 95.50 104 GLN A O 1
ATOM 821 N N . LYS A 1 105 ? 5.916 -11.838 -9.092 1.00 95.69 105 LYS A N 1
ATOM 822 C CA . LYS A 1 105 ? 6.060 -13.302 -9.023 1.00 95.69 105 LYS A CA 1
ATOM 823 C C . LYS A 1 105 ? 5.090 -13.946 -8.039 1.00 95.69 105 LYS A C 1
ATOM 825 O O . LYS A 1 105 ? 4.676 -15.080 -8.256 1.00 95.69 105 LYS A O 1
ATOM 830 N N . MET A 1 106 ? 4.765 -13.246 -6.954 1.00 94.81 106 MET A N 1
ATOM 831 C CA . MET A 1 106 ? 3.870 -13.734 -5.905 1.00 94.81 106 MET A CA 1
ATOM 832 C C . MET A 1 106 ? 2.391 -13.594 -6.279 1.00 94.81 106 MET A C 1
ATOM 834 O O . MET A 1 106 ? 1.603 -14.482 -5.974 1.00 94.81 106 MET A O 1
ATOM 838 N N . CYS A 1 107 ? 2.009 -12.487 -6.916 1.00 95.88 107 CYS A N 1
ATOM 839 C CA . CYS A 1 107 ? 0.615 -12.107 -7.116 1.00 95.88 107 CYS A CA 1
ATOM 840 C C . CYS A 1 107 ? 0.293 -11.906 -8.599 1.00 95.88 107 CYS A C 1
ATOM 842 O O . CYS A 1 107 ? 1.071 -11.335 -9.364 1.00 95.88 107 CYS A O 1
ATOM 844 N N . ARG A 1 108 ? -0.912 -12.313 -8.997 1.00 95.69 108 ARG A N 1
ATOM 845 C CA . ARG A 1 108 ? -1.466 -12.053 -10.331 1.00 95.69 108 ARG A CA 1
ATOM 846 C C . ARG A 1 108 ? -1.912 -10.588 -10.454 1.00 95.69 108 ARG A C 1
ATOM 848 O O . ARG A 1 108 ? -2.249 -9.973 -9.442 1.00 95.69 108 ARG A O 1
ATOM 855 N N . PRO A 1 109 ? -2.042 -10.037 -11.677 1.00 95.62 109 PRO A N 1
ATOM 856 C CA . PRO A 1 109 ? -2.440 -8.638 -11.872 1.00 95.62 109 PRO A CA 1
ATOM 857 C C . PRO A 1 109 ? -3.727 -8.246 -11.128 1.00 95.62 109 PRO A C 1
ATOM 859 O O . PRO A 1 109 ? -3.745 -7.258 -10.401 1.00 95.62 109 PRO A O 1
ATOM 862 N N . GLY A 1 110 ? -4.779 -9.070 -11.212 1.00 97.56 110 GLY A N 1
ATOM 863 C CA . GLY A 1 110 ? -6.042 -8.801 -10.512 1.00 97.56 110 GLY A CA 1
ATOM 864 C C . GLY A 1 110 ? -5.938 -8.854 -8.981 1.00 97.56 110 GLY A C 1
ATOM 865 O O . GLY A 1 110 ? -6.687 -8.167 -8.287 1.00 97.56 110 GLY A O 1
ATOM 866 N N . GLU A 1 111 ? -4.994 -9.626 -8.439 1.00 97.81 111 GLU A N 1
ATOM 867 C CA . GLU A 1 111 ? -4.732 -9.689 -6.995 1.00 97.81 111 GLU A CA 1
ATOM 868 C C . GLU A 1 111 ? -4.006 -8.425 -6.527 1.00 97.81 111 GLU A C 1
ATOM 870 O O . GLU A 1 111 ? -4.371 -7.864 -5.496 1.00 97.81 111 GLU A O 1
ATOM 875 N N . ILE A 1 112 ? -3.055 -7.919 -7.321 1.00 98.19 112 ILE A N 1
ATOM 876 C CA . ILE A 1 112 ? -2.381 -6.636 -7.073 1.00 98.19 112 ILE A CA 1
ATOM 877 C C . ILE A 1 112 ? -3.403 -5.493 -7.087 1.00 98.19 112 ILE A C 1
ATOM 879 O O . ILE A 1 112 ? -3.454 -4.717 -6.135 1.00 98.19 112 ILE A O 1
ATOM 883 N N . THR A 1 113 ? -4.272 -5.426 -8.101 1.00 98.25 113 THR A N 1
ATOM 884 C CA . THR A 1 113 ? -5.345 -4.418 -8.157 1.00 98.25 113 THR A CA 1
ATOM 885 C C . THR A 1 113 ? -6.303 -4.533 -6.967 1.00 98.25 113 THR A C 1
ATOM 887 O O . THR A 1 113 ? -6.736 -3.524 -6.414 1.00 98.25 113 THR A O 1
ATOM 890 N N . SER A 1 114 ? -6.617 -5.751 -6.519 1.00 98.25 114 SER A N 1
ATOM 891 C CA . SER A 1 114 ? -7.476 -5.957 -5.346 1.00 98.25 114 SER A CA 1
ATOM 892 C C . SER A 1 114 ? -6.813 -5.465 -4.057 1.00 98.25 114 SER A C 1
ATOM 894 O O . SER A 1 114 ? -7.451 -4.769 -3.272 1.00 98.25 114 SER A O 1
ATOM 896 N N . LEU A 1 115 ? -5.528 -5.775 -3.849 1.00 98.25 115 LEU A N 1
ATOM 897 C CA . LEU A 1 115 ? -4.752 -5.263 -2.715 1.00 98.25 115 LEU A CA 1
ATOM 898 C C . LEU A 1 115 ? -4.679 -3.735 -2.735 1.00 98.25 115 LEU A C 1
ATOM 900 O O . LEU A 1 115 ? -4.929 -3.106 -1.710 1.00 98.25 115 LEU A O 1
ATOM 904 N N . TYR A 1 116 ? -4.399 -3.152 -3.902 1.00 98.38 116 TYR A N 1
ATOM 905 C CA . TYR A 1 116 ? -4.392 -1.709 -4.123 1.00 98.38 116 TYR A CA 1
ATOM 906 C C . TYR A 1 116 ? -5.711 -1.057 -3.686 1.00 98.38 116 TYR A C 1
ATOM 908 O O . TYR A 1 116 ? -5.696 -0.118 -2.893 1.00 98.38 116 TYR A O 1
ATOM 916 N N . ASN A 1 117 ? -6.852 -1.598 -4.123 1.00 98.06 117 ASN A N 1
ATOM 917 C CA . ASN A 1 117 ? -8.167 -1.067 -3.760 1.00 98.06 117 ASN A CA 1
ATOM 918 C C . ASN A 1 117 ? -8.421 -1.143 -2.250 1.00 98.06 117 ASN A C 1
ATOM 920 O O . ASN A 1 117 ? -8.860 -0.166 -1.653 1.00 98.06 117 ASN A O 1
ATOM 924 N N . ILE A 1 118 ? -8.086 -2.270 -1.613 1.00 98.00 118 ILE A N 1
ATOM 925 C CA . ILE A 1 118 ? -8.275 -2.423 -0.164 1.00 98.00 118 ILE A CA 1
ATOM 926 C C . ILE A 1 118 ? -7.374 -1.448 0.611 1.00 98.00 118 ILE A C 1
ATOM 928 O O . ILE A 1 118 ? -7.795 -0.908 1.630 1.00 98.00 118 ILE A O 1
ATOM 932 N N . ILE A 1 119 ? -6.144 -1.205 0.147 1.00 98.19 119 ILE A N 1
ATOM 933 C CA . ILE A 1 119 ? -5.244 -0.212 0.751 1.00 98.19 119 ILE A CA 1
ATOM 934 C C . ILE A 1 119 ? -5.812 1.203 0.580 1.00 98.19 119 ILE A C 1
ATOM 936 O O . ILE A 1 119 ? -5.820 1.969 1.538 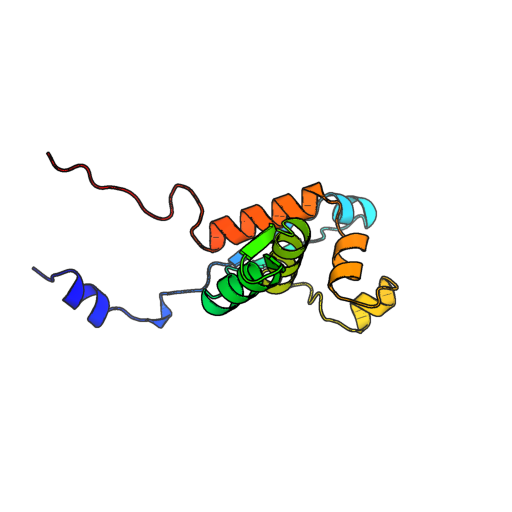1.00 98.19 119 ILE A O 1
ATOM 940 N N . ASN A 1 120 ? -6.349 1.542 -0.592 1.00 97.44 120 ASN A N 1
ATOM 941 C CA . ASN A 1 120 ? -6.995 2.836 -0.820 1.00 97.44 120 ASN A CA 1
ATOM 942 C C . ASN A 1 120 ? -8.228 3.049 0.062 1.00 97.44 120 ASN A C 1
ATOM 944 O O . ASN A 1 120 ? -8.417 4.147 0.588 1.00 97.44 120 ASN A O 1
ATOM 948 N N . ASP A 1 121 ? -9.031 2.009 0.283 1.00 97.12 121 ASP A N 1
ATOM 949 C CA . ASP A 1 121 ? -10.143 2.072 1.232 1.00 97.12 121 ASP A CA 1
ATOM 950 C C . ASP A 1 121 ? -9.636 2.408 2.646 1.00 97.12 121 ASP A C 1
ATOM 952 O O . ASP A 1 121 ? -10.217 3.259 3.319 1.00 97.12 121 ASP A O 1
ATOM 956 N N . LEU A 1 122 ? -8.512 1.814 3.078 1.00 96.69 122 LEU A N 1
ATOM 957 C CA . LEU A 1 122 ? -7.863 2.142 4.358 1.00 96.69 122 LEU A CA 1
ATOM 958 C C . LEU A 1 122 ? -7.313 3.577 4.392 1.00 96.69 122 LEU A C 1
ATOM 960 O O . LEU A 1 122 ? -7.323 4.201 5.451 1.00 96.69 122 LEU A O 1
ATOM 964 N N . CYS A 1 123 ? -6.867 4.111 3.253 1.00 95.81 123 CYS A N 1
ATOM 965 C CA . CYS A 1 123 ? -6.448 5.508 3.099 1.00 95.81 123 CYS A CA 1
ATOM 966 C C . CYS A 1 123 ? -7.624 6.503 3.063 1.00 95.81 123 CYS A C 1
ATOM 968 O O . CYS A 1 123 ? -7.391 7.705 2.967 1.00 95.81 123 CYS A O 1
ATOM 970 N N . GLY A 1 124 ? -8.875 6.035 3.140 1.00 94.38 124 GLY A N 1
ATOM 971 C CA . GLY A 1 124 ? -10.054 6.900 3.160 1.00 94.38 124 GLY A CA 1
ATOM 972 C C . GLY A 1 124 ? -10.603 7.266 1.779 1.00 94.38 124 GLY A C 1
ATOM 973 O O . GLY A 1 124 ? -11.418 8.177 1.681 1.00 94.38 124 GLY A O 1
ATOM 974 N N . PHE A 1 125 ? -10.214 6.553 0.717 1.00 93.19 125 PHE A N 1
ATOM 975 C CA . PHE A 1 125 ? -10.841 6.695 -0.607 1.00 93.19 125 PHE A CA 1
ATOM 976 C C . PHE A 1 125 ? -12.154 5.901 -0.743 1.00 93.19 125 PHE A C 1
ATOM 978 O O . PHE A 1 125 ? -12.833 5.988 -1.768 1.00 93.19 125 PHE A O 1
ATOM 985 N N . GLY A 1 126 ? -12.526 5.136 0.287 1.00 89.19 126 GLY A N 1
ATOM 986 C CA . GLY A 1 126 ? -13.795 4.418 0.349 1.00 89.19 126 GLY A CA 1
ATOM 987 C C . GLY A 1 126 ? -14.998 5.360 0.486 1.00 89.19 126 GLY A C 1
ATOM 988 O O . GLY A 1 126 ? -14.903 6.455 1.038 1.00 89.19 126 GLY A O 1
ATOM 989 N N . LYS A 1 127 ? -16.168 4.905 0.023 1.00 82.38 127 LYS A N 1
ATOM 990 C CA . LYS A 1 127 ? -17.410 5.706 -0.033 1.00 82.38 127 LYS A CA 1
ATOM 991 C C . LYS A 1 127 ? -17.907 6.218 1.324 1.00 82.38 127 LYS A C 1
ATOM 993 O O . LYS A 1 127 ? -18.625 7.209 1.359 1.00 82.38 127 LYS A O 1
ATOM 998 N N . ASP A 1 128 ? -17.518 5.560 2.410 1.00 85.31 128 ASP A N 1
ATOM 999 C CA . ASP A 1 128 ? -18.002 5.852 3.763 1.00 85.31 128 ASP A CA 1
ATOM 1000 C C . ASP A 1 128 ? -17.005 6.675 4.598 1.00 85.31 128 ASP A C 1
ATOM 1002 O O . ASP A 1 128 ? -17.242 6.919 5.780 1.00 85.31 128 ASP A O 1
ATOM 1006 N N . ALA A 1 129 ? -15.880 7.104 4.012 1.00 89.06 129 ALA A N 1
ATOM 1007 C CA . ALA A 1 129 ? -14.850 7.849 4.739 1.00 89.06 129 ALA A CA 1
ATOM 1008 C C . ALA A 1 129 ? -15.304 9.265 5.132 1.00 89.06 129 ALA A C 1
ATOM 1010 O O . ALA A 1 129 ? -14.950 9.759 6.203 1.00 89.06 129 ALA A O 1
ATOM 1011 N N . VAL A 1 130 ? -16.106 9.912 4.280 1.00 91.12 130 VAL A N 1
ATOM 1012 C CA . VAL A 1 130 ? -16.678 11.245 4.507 1.00 91.12 130 VAL A CA 1
ATOM 1013 C C . VAL A 1 130 ? -18.124 11.244 4.021 1.00 91.12 130 VAL A C 1
ATOM 1015 O O . VAL A 1 130 ? -18.405 10.799 2.912 1.00 91.12 130 VAL A O 1
ATOM 1018 N N . SER A 1 131 ? -19.043 11.759 4.840 1.00 91.81 131 SER A N 1
ATOM 1019 C CA . SER A 1 131 ? -20.463 11.884 4.493 1.00 91.81 131 SER A CA 1
ATOM 1020 C C . SER A 1 131 ? -20.906 13.345 4.488 1.00 91.81 131 SER A C 1
ATOM 1022 O O . SER A 1 131 ? -20.495 14.143 5.330 1.00 91.81 131 SER A O 1
ATOM 1024 N N . GLU A 1 132 ? -21.749 13.697 3.519 1.00 90.94 132 GLU A N 1
ATOM 1025 C CA . GLU A 1 132 ? -22.362 15.020 3.430 1.00 90.94 132 GLU A CA 1
ATOM 1026 C C . GLU A 1 132 ? -23.584 15.104 4.356 1.00 90.94 132 GLU A C 1
ATOM 1028 O O . GLU A 1 132 ? -24.465 14.240 4.330 1.00 90.94 132 GLU A O 1
ATOM 1033 N N . ILE A 1 133 ? -23.669 16.177 5.145 1.00 91.75 133 ILE A N 1
ATOM 1034 C CA . ILE A 1 133 ? -24.874 16.512 5.905 1.00 91.75 133 ILE A CA 1
ATOM 1035 C C . ILE A 1 133 ? -25.726 17.437 5.036 1.00 91.75 133 ILE A C 1
ATOM 1037 O O . ILE A 1 133 ? -25.331 18.564 4.746 1.00 91.75 133 ILE A O 1
ATOM 1041 N N . LYS A 1 134 ? -26.906 16.965 4.623 1.00 87.19 134 LYS A N 1
ATOM 1042 C CA . LYS A 1 134 ? -27.853 17.777 3.849 1.00 87.19 134 LYS A CA 1
ATOM 1043 C C . LYS A 1 134 ? -28.420 18.891 4.728 1.00 87.19 134 LYS A C 1
ATOM 1045 O O . LYS A 1 134 ? -29.068 18.608 5.735 1.00 87.19 134 LYS A O 1
ATOM 1050 N N . ASN A 1 135 ? -28.215 20.140 4.321 1.00 78.88 135 ASN A N 1
ATOM 1051 C CA . ASN A 1 135 ? -28.873 21.283 4.947 1.00 78.88 135 ASN A CA 1
ATOM 1052 C C . ASN A 1 135 ? -30.371 21.244 4.596 1.00 78.88 135 ASN A C 1
ATOM 1054 O O . ASN A 1 135 ? -30.718 21.115 3.421 1.00 78.88 135 ASN A O 1
ATOM 1058 N N . SER A 1 136 ? -31.236 21.288 5.615 1.00 67.69 136 SER A N 1
ATOM 1059 C CA . SER A 1 136 ? -32.686 21.493 5.450 1.00 67.69 136 SER A CA 1
ATOM 1060 C C . SER A 1 136 ? -33.011 22.975 5.345 1.00 67.69 136 SER A C 1
ATOM 1062 O O . SER A 1 136 ? -32.296 23.763 6.006 1.00 67.69 136 SER A O 1
#

Foldseek 3Di:
DQDVVNVVVPDDPPVPDWDKDKDWPVVLCVVVVHTDIWIFTAADPVQLVVLQVVQFDDDPNDGPDGNPVSSLLSLLQRGTPPPNLQDPVQCVVLVHPGSSRSCVSRDDPVRSVVSSVVNVVSNQPDPPSDDDDDDD

InterPro domains:
  IPR014986 Phage-like element PBSX protein XkdN-like [PF08890] (6-134)
  IPR038559 Phage-like element PBSX protein XkdN-like superfamily [G3DSA:3.30.2220.30] (13-126)

Organism: Gottschalkia purinilytica (NCBI:txid1503)

Nearest PDB structures (foldseek):
  3klu-assembly1_A  TM=7.251E-01  e=1.774E-05  Bacillus subtilis

Sequence (136 aa):
MSNVMDLLLKSDVDKIKIPTKKVKIQSLSDSFENDVIFTIQAIPVEVYNSIQESGLEMEDGEVNNVDINKIQILTVLEGVKEPNLKSKELMSHFKAHTPTELLQKMCRPGEITSLYNIINDLCGFGKDAVSEIKNS

Solvent-accessible surface area (backbone atoms only — not comparable to full-atom values): 7994 Å² total; per-residue (Å²): 131,83,51,72,66,59,50,59,74,70,48,66,69,83,73,71,62,80,43,70,48,79,46,72,43,61,73,54,14,65,75,66,77,43,91,41,63,34,35,33,26,35,58,57,68,70,59,50,50,53,40,55,59,71,19,53,38,72,53,98,89,40,81,76,48,70,43,61,66,58,31,40,51,51,50,37,63,67,19,39,64,33,65,59,65,82,35,67,66,60,24,54,75,71,72,26,93,43,49,68,51,34,48,61,72,70,40,54,73,72,54,46,54,49,51,28,50,55,30,39,40,47,57,49,74,35,85,82,62,66,83,86,80,80,83,130

Secondary structure (DSSP, 8-state):
---HHHHHHTS-GGGSPPPEEEEE-HHHHHHHTS--EEEEEPPPHHHHHHHHHHTEEEETTEEEEE-HHHHHHHHHHHHEEES-TT-HHHHHHTT-SSHHHHHHHHS-HHHHHHHHHHHHIIIIISTTSS------